Protein AF-A0A1H8W151-F1 (afdb_monomer)

InterPro domains:
  IPR009003 Peptidase S1, PA clan [SSF50494] (72-130)
  IPR019500 Peptidase S46 [PF10459] (25-126)
  IPR019500 Peptidase S46 [PTHR38469] (26-127)

Foldseek 3Di:
DDDDPDDPPPPQDDFQCGDPLNPPPDFAFLVNLLVQADCDDPSNDDPVSNVCSVVQVLDPQQDPVVRHHTFKTKDLGQDDPPQFQPFDAHNVRHTFWTFHAKPPLSVCCVPPNDSSHIITMTTTVSSVVSVVVVVVVCVVVPNDDDPPPPPVPPDDDD

Nearest PDB structures (foldseek):
  3woj-assembly1_B  TM=9.669E-01  e=1.894E-09  Pseudoxanthomonas mexicana
  7dkb-assembly1_A  TM=9.688E-01  e=2.281E-09  Stenotrophomonas maltophilia R551-3
  3wok-assembly1_B  TM=8.778E-01  e=3.306E-09  Pseudoxanthomonas mexicana
  3wor-assembly1_B  TM=8.743E-01  e=5.097E-09  Pseudoxanthomonas mexicana
  7r51-assembly1_A  TM=8.684E-01  e=1.124E-07  Porphyromonas gingivalis

Sequence (158 aa):
MRGTDGSNEISTHQRPNDDPSLSGAPTPTAEGLLAKHTGRGEFDAPDAVVAAIRVKDYGPYVAPALGTLPVDFMSTVDITNGNSGSATLNGRGEFVGLAFDGTLEGVISDWAPDADRNRSIHV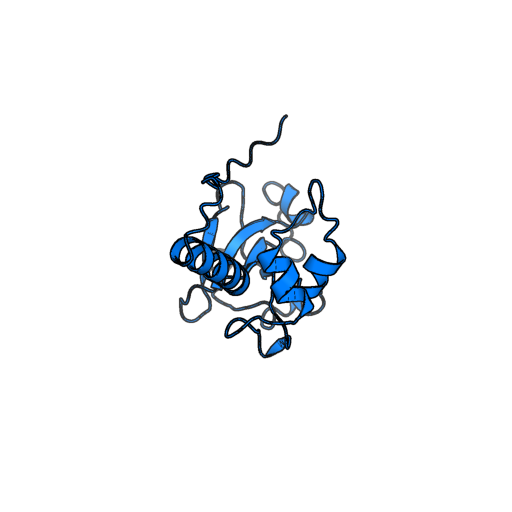DSRLSRLAQHFSIARSKSGVLASTTSVSANFRLPF

Structure (mmCIF, N/CA/C/O backbone):
data_AF-A0A1H8W151-F1
#
_entry.id   AF-A0A1H8W151-F1
#
loop_
_atom_site.group_PDB
_atom_site.id
_atom_site.type_symbol
_atom_site.label_atom_id
_atom_site.label_alt_id
_atom_site.label_comp_id
_atom_site.label_asym_id
_atom_site.label_entity_id
_atom_site.label_seq_id
_atom_site.pdbx_PDB_ins_code
_atom_site.Cartn_x
_atom_site.Cartn_y
_atom_site.Cartn_z
_atom_site.occupancy
_atom_site.B_iso_or_equiv
_atom_site.auth_seq_id
_atom_site.auth_comp_id
_atom_site.auth_asym_id
_atom_site.auth_atom_id
_atom_site.pdbx_PDB_model_num
ATOM 1 N N . MET A 1 1 ? 22.622 -2.527 -37.896 1.00 36.09 1 MET A N 1
ATOM 2 C CA . MET A 1 1 ? 23.146 -3.617 -37.038 1.00 36.09 1 MET A CA 1
ATOM 3 C C . MET A 1 1 ? 23.826 -2.922 -35.864 1.00 36.09 1 MET A C 1
ATOM 5 O O . MET A 1 1 ? 24.820 -2.266 -36.112 1.00 36.09 1 MET A O 1
ATOM 9 N N . ARG A 1 2 ? 23.290 -2.825 -34.646 1.00 27.89 2 ARG A N 1
ATOM 10 C CA . ARG A 1 2 ? 22.560 -3.764 -33.776 1.00 27.89 2 ARG A CA 1
ATOM 11 C C . ARG A 1 2 ? 21.582 -2.929 -32.916 1.00 27.89 2 ARG A C 1
ATOM 13 O O . ARG A 1 2 ? 21.977 -1.853 -32.481 1.00 27.89 2 ARG A O 1
ATOM 20 N N . GLY A 1 3 ? 20.336 -3.372 -32.754 1.00 34.94 3 GLY A N 1
ATOM 21 C CA . GLY A 1 3 ? 19.326 -2.691 -31.933 1.00 34.94 3 GLY A CA 1
ATOM 22 C C . GLY A 1 3 ? 19.524 -2.936 -30.435 1.00 34.94 3 GLY A C 1
ATOM 23 O O . GLY A 1 3 ? 20.026 -3.992 -30.051 1.00 34.94 3 GLY A O 1
ATOM 24 N N . THR A 1 4 ? 19.133 -1.952 -29.629 1.00 35.75 4 THR A N 1
ATOM 25 C CA . THR A 1 4 ? 18.838 -2.079 -28.194 1.00 35.75 4 THR A CA 1
ATOM 26 C C . THR A 1 4 ? 17.589 -1.245 -27.918 1.00 35.75 4 THR A C 1
ATOM 28 O O . THR A 1 4 ? 17.650 -0.112 -27.443 1.00 35.75 4 THR A O 1
ATOM 31 N N . ASP A 1 5 ? 16.462 -1.783 -28.355 1.00 39.91 5 ASP A N 1
ATOM 32 C CA . ASP A 1 5 ? 15.113 -1.413 -27.963 1.00 39.91 5 ASP A CA 1
ATOM 33 C C . ASP A 1 5 ? 14.787 -2.101 -26.632 1.00 39.91 5 ASP A C 1
ATOM 35 O O . ASP A 1 5 ? 14.563 -3.304 -26.574 1.00 39.91 5 ASP A O 1
ATOM 39 N N . GLY A 1 6 ? 14.784 -1.353 -25.532 1.00 35.50 6 GLY A N 1
ATOM 40 C CA . GLY A 1 6 ? 14.279 -1.889 -24.269 1.00 35.50 6 GLY A CA 1
ATOM 41 C C . GLY A 1 6 ? 14.939 -1.286 -23.049 1.00 35.50 6 GLY A C 1
ATOM 42 O O . GLY A 1 6 ? 15.913 -1.845 -22.561 1.00 35.50 6 GLY A O 1
ATOM 43 N N . SER A 1 7 ? 14.381 -0.173 -22.564 1.00 35.22 7 SER A N 1
ATOM 44 C CA . SER A 1 7 ? 14.399 0.193 -21.131 1.00 35.22 7 SER A CA 1
ATOM 45 C C . SER A 1 7 ? 13.735 1.542 -20.803 1.00 35.22 7 SER A C 1
ATOM 47 O O . SER A 1 7 ? 13.922 2.040 -19.702 1.00 35.22 7 SER A O 1
ATOM 49 N N . ASN A 1 8 ? 12.937 2.142 -21.698 1.00 29.69 8 ASN A N 1
ATOM 50 C CA . ASN A 1 8 ? 12.234 3.403 -21.397 1.00 29.69 8 ASN A CA 1
ATOM 51 C C . ASN A 1 8 ? 10.711 3.329 -21.575 1.00 29.69 8 ASN A C 1
ATOM 53 O O . ASN A 1 8 ? 10.047 4.354 -21.728 1.00 29.69 8 ASN A O 1
ATOM 57 N N . GLU A 1 9 ? 10.143 2.124 -21.550 1.00 27.55 9 GLU A N 1
ATOM 58 C CA . GLU A 1 9 ? 8.697 1.986 -21.428 1.00 27.55 9 GLU A CA 1
ATOM 59 C C . GLU A 1 9 ? 8.325 2.042 -19.950 1.00 27.55 9 GLU A C 1
ATOM 61 O O . GLU A 1 9 ? 8.689 1.171 -19.163 1.00 27.55 9 GLU A O 1
ATOM 66 N N . ILE A 1 10 ? 7.598 3.097 -19.580 1.00 34.47 10 ILE A N 1
ATOM 67 C CA . ILE A 1 10 ? 6.817 3.162 -18.347 1.00 34.47 10 ILE A CA 1
ATOM 68 C C . ILE A 1 10 ? 5.908 1.929 -18.374 1.00 34.47 10 ILE A C 1
ATOM 70 O O . ILE A 1 10 ? 4.903 1.920 -19.084 1.00 34.47 10 ILE A O 1
ATOM 74 N N . SER A 1 11 ? 6.315 0.854 -17.694 1.00 36.22 11 SER A N 1
ATOM 75 C CA . SER A 1 11 ? 5.616 -0.428 -17.737 1.00 36.22 11 SER A CA 1
ATOM 76 C C . SER A 1 11 ? 4.190 -0.233 -17.227 1.00 36.22 11 SER A C 1
ATOM 78 O O . SER A 1 11 ? 3.947 0.038 -16.052 1.00 36.22 11 SER A O 1
ATOM 80 N N . THR A 1 12 ? 3.231 -0.323 -18.146 1.00 34.12 12 THR A N 1
ATOM 81 C CA . THR A 1 12 ? 1.792 -0.133 -17.914 1.00 34.12 12 THR A CA 1
ATOM 82 C C . THR A 1 12 ? 1.104 -1.421 -17.435 1.00 34.12 12 THR A C 1
ATOM 84 O O . THR A 1 12 ? -0.111 -1.576 -17.565 1.00 34.12 12 THR A O 1
ATOM 87 N N . HIS A 1 13 ? 1.844 -2.361 -16.844 1.00 37.53 13 HIS A N 1
ATOM 88 C CA . HIS A 1 13 ? 1.292 -3.556 -16.201 1.00 37.53 13 HIS A CA 1
ATOM 89 C C . HIS A 1 13 ? 1.419 -3.417 -14.683 1.00 37.53 13 HIS A C 1
ATOM 91 O O . HIS A 1 13 ? 2.502 -3.429 -14.123 1.00 37.53 13 HIS A O 1
ATOM 97 N N . GLN A 1 14 ? 0.340 -2.990 -14.028 1.00 47.03 14 GLN A N 1
ATOM 98 C CA . GLN A 1 14 ? -0.699 -3.853 -13.456 1.00 47.03 14 GLN A CA 1
ATOM 99 C C . GLN A 1 14 ? -0.351 -4.261 -12.012 1.00 47.03 14 GLN A C 1
ATOM 101 O O . GLN A 1 14 ? 0.797 -4.430 -11.633 1.00 47.03 14 GLN A O 1
ATOM 106 N N . ARG A 1 15 ? -1.384 -4.306 -11.165 1.00 46.84 15 ARG A N 1
ATOM 107 C CA . ARG A 1 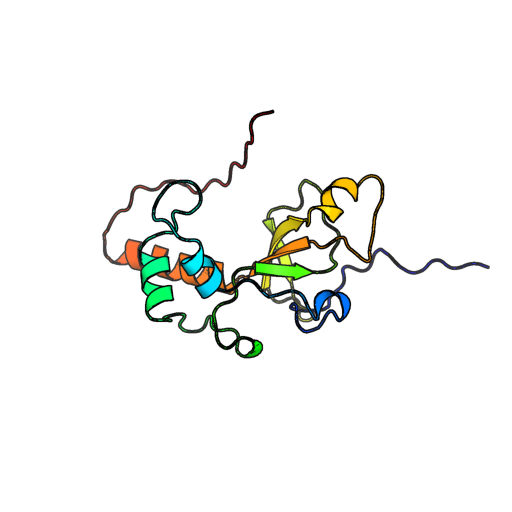15 ? -1.302 -4.615 -9.725 1.00 46.84 15 ARG A CA 1
ATOM 108 C C . ARG A 1 15 ? -0.525 -5.929 -9.489 1.00 46.84 15 ARG A C 1
ATOM 110 O O . ARG A 1 15 ? -0.523 -6.758 -10.392 1.00 46.84 15 ARG A O 1
ATOM 117 N N . PRO A 1 16 ? 0.042 -6.166 -8.287 1.00 44.38 16 PRO A N 1
ATOM 118 C CA . PRO A 1 16 ? 1.031 -7.221 -7.971 1.00 44.38 16 PRO A CA 1
ATOM 119 C C . PRO A 1 16 ? 0.734 -8.665 -8.421 1.00 44.38 16 PRO A C 1
ATOM 121 O O . PRO A 1 16 ? 1.622 -9.504 -8.352 1.00 44.38 16 PRO A O 1
ATOM 124 N N . ASN A 1 17 ? -0.473 -8.972 -8.896 1.00 42.84 17 ASN A N 1
ATOM 125 C CA . ASN A 1 17 ? -0.833 -10.296 -9.402 1.00 42.84 17 ASN A CA 1
ATOM 126 C C . ASN A 1 17 ? -0.453 -10.524 -10.876 1.00 42.84 17 ASN A C 1
ATOM 128 O O . ASN A 1 17 ? -0.603 -11.644 -11.353 1.00 42.84 17 ASN A O 1
ATOM 132 N N . ASP A 1 18 ? 0.005 -9.489 -11.586 1.00 44.97 18 ASP A N 1
ATOM 133 C CA . ASP A 1 18 ? 0.277 -9.553 -13.026 1.00 44.97 18 ASP A CA 1
ATOM 134 C C . ASP A 1 18 ? 1.788 -9.491 -13.361 1.00 44.97 18 ASP A C 1
ATOM 136 O O . ASP A 1 18 ? 2.163 -9.736 -14.506 1.00 44.97 18 ASP A O 1
ATOM 140 N N . ASP A 1 19 ? 2.666 -9.223 -12.378 1.00 53.91 19 ASP A N 1
ATOM 141 C CA . ASP A 1 19 ? 4.126 -9.317 -12.542 1.00 53.91 19 ASP A CA 1
ATOM 142 C C . ASP A 1 19 ? 4.633 -10.689 -12.043 1.00 53.91 19 ASP A C 1
ATOM 144 O O . ASP A 1 19 ? 4.684 -1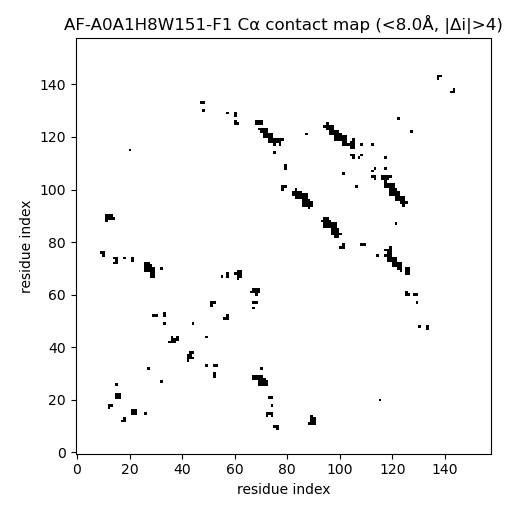0.935 -10.830 1.00 53.91 19 ASP A O 1
ATOM 148 N N . PRO A 1 20 ? 5.031 -11.606 -12.944 1.00 53.84 20 PRO A N 1
ATOM 149 C CA . PRO A 1 20 ? 5.486 -12.940 -12.561 1.00 53.84 20 PRO A CA 1
ATOM 150 C C . PRO A 1 20 ? 6.757 -12.921 -11.697 1.00 53.84 20 PRO A C 1
ATOM 152 O O . PRO A 1 20 ? 6.976 -13.862 -10.934 1.00 53.84 20 PRO A O 1
ATOM 155 N N . SER A 1 21 ? 7.557 -11.847 -11.739 1.00 55.16 21 SER A N 1
ATOM 156 C CA . SER A 1 21 ? 8.739 -11.680 -10.881 1.00 55.16 21 SER A CA 1
ATOM 157 C C . SER A 1 21 ? 8.388 -11.406 -9.410 1.00 55.16 21 SER A C 1
ATOM 159 O O . SER A 1 21 ? 9.264 -11.459 -8.545 1.00 55.16 21 SER A O 1
ATOM 161 N N . LEU A 1 22 ? 7.113 -11.122 -9.117 1.00 59.31 22 LEU A N 1
ATOM 162 C CA . LEU A 1 22 ? 6.580 -10.834 -7.783 1.00 59.31 22 LEU A CA 1
ATOM 163 C C . LEU A 1 22 ? 5.645 -11.931 -7.253 1.00 59.31 22 LEU A C 1
ATOM 165 O O . LEU A 1 22 ? 5.180 -11.837 -6.117 1.00 59.31 22 LEU A O 1
ATOM 169 N N . SER A 1 23 ? 5.430 -13.009 -8.019 1.00 54.47 23 SER A N 1
ATOM 170 C CA . SER A 1 23 ? 4.443 -14.074 -7.762 1.00 54.47 23 SER A CA 1
ATOM 171 C C . SER A 1 23 ? 4.616 -14.862 -6.442 1.00 54.47 23 SER A C 1
ATOM 173 O O . SER A 1 23 ? 3.816 -15.755 -6.161 1.00 54.47 23 SER A O 1
ATOM 175 N N . GLY A 1 24 ? 5.629 -14.567 -5.623 1.00 56.53 24 GLY A N 1
ATOM 176 C CA . GLY A 1 24 ? 5.868 -15.208 -4.322 1.00 56.53 24 GLY A CA 1
ATOM 177 C C . GLY A 1 24 ? 6.026 -14.247 -3.140 1.00 56.53 24 GLY A C 1
ATOM 178 O O . GLY A 1 24 ? 6.169 -14.709 -2.008 1.00 56.53 24 GLY A O 1
ATOM 179 N N . ALA A 1 25 ? 6.013 -12.930 -3.367 1.00 64.12 25 ALA A N 1
ATOM 180 C CA . ALA A 1 25 ? 6.150 -11.962 -2.285 1.00 64.12 25 ALA A CA 1
ATOM 181 C C . ALA A 1 25 ? 4.811 -11.817 -1.534 1.00 64.12 25 ALA A C 1
ATOM 183 O O . ALA A 1 25 ? 3.773 -11.598 -2.168 1.00 64.12 25 ALA A O 1
ATOM 184 N N . PRO A 1 26 ? 4.788 -11.921 -0.191 1.00 70.38 26 PRO A N 1
ATOM 185 C CA . PRO A 1 26 ? 3.562 -11.702 0.563 1.00 70.38 26 PRO A CA 1
ATOM 186 C C . PRO A 1 26 ? 3.108 -10.250 0.383 1.00 70.38 26 PRO A C 1
ATOM 188 O O . PRO A 1 26 ? 3.848 -9.320 0.697 1.00 70.38 26 PRO A O 1
ATOM 191 N N . THR A 1 27 ? 1.883 -10.045 -0.107 1.00 83.38 27 THR A N 1
ATOM 192 C CA . THR A 1 27 ? 1.298 -8.700 -0.197 1.00 83.38 27 THR A CA 1
ATOM 193 C C . THR A 1 27 ? 0.968 -8.198 1.211 1.00 83.38 27 THR A C 1
ATOM 195 O O . THR A 1 27 ? 0.217 -8.876 1.917 1.00 83.38 27 THR A O 1
ATOM 198 N N . PRO A 1 28 ? 1.486 -7.036 1.649 1.00 90.38 28 PRO A N 1
ATOM 199 C CA . PRO A 1 28 ? 1.135 -6.473 2.948 1.00 90.38 28 PRO A CA 1
ATOM 200 C C . PRO A 1 28 ? -0.369 -6.194 3.056 1.00 90.38 28 PRO A C 1
ATOM 202 O O . PRO A 1 28 ? -0.967 -5.570 2.177 1.00 90.38 28 PRO A O 1
ATOM 205 N N . THR A 1 29 ? -0.987 -6.636 4.152 1.00 94.12 29 THR A N 1
ATOM 206 C CA . THR A 1 29 ? -2.426 -6.470 4.407 1.00 94.12 29 THR A CA 1
ATOM 207 C C . THR A 1 29 ? -2.694 -5.723 5.705 1.00 94.12 29 THR A C 1
ATOM 209 O O . THR A 1 29 ? -1.819 -5.572 6.564 1.00 94.12 29 THR A O 1
ATOM 212 N N . ALA A 1 30 ? -3.941 -5.285 5.870 1.00 93.00 30 ALA A N 1
ATOM 213 C CA . ALA A 1 30 ? -4.418 -4.655 7.091 1.00 93.00 30 ALA A CA 1
ATOM 214 C C . ALA A 1 30 ? -4.200 -5.523 8.342 1.00 93.00 30 ALA A C 1
ATOM 216 O O . ALA A 1 30 ? -3.824 -5.008 9.393 1.00 93.00 30 ALA A O 1
ATOM 217 N N . GLU A 1 31 ? -4.370 -6.841 8.242 1.00 93.62 31 GLU A N 1
ATOM 218 C CA . GLU A 1 31 ? -4.067 -7.758 9.342 1.00 93.62 31 GLU A CA 1
ATOM 219 C C . GLU A 1 31 ? -2.576 -7.760 9.700 1.00 93.62 31 GLU A C 1
ATOM 221 O O . GLU A 1 31 ? -2.234 -7.800 10.881 1.00 93.62 31 GLU A O 1
ATOM 226 N N . GLY A 1 32 ? -1.690 -7.655 8.706 1.00 93.38 32 GLY A N 1
ATOM 227 C CA . GLY A 1 32 ? -0.253 -7.492 8.934 1.00 93.38 32 GLY A CA 1
ATOM 228 C C . GLY A 1 32 ? 0.085 -6.180 9.649 1.00 93.38 32 GLY A C 1
ATOM 229 O O . GLY A 1 32 ? 0.944 -6.165 10.531 1.00 93.38 32 GLY A O 1
ATOM 230 N N . LEU A 1 33 ? -0.626 -5.094 9.325 1.00 92.19 33 LEU A N 1
ATOM 231 C CA . LEU A 1 33 ? -0.519 -3.817 10.038 1.00 92.19 33 LEU A CA 1
ATOM 232 C C . LEU A 1 33 ? -0.970 -3.966 11.497 1.00 92.19 33 LEU A C 1
ATOM 234 O O . LEU A 1 33 ? -0.239 -3.574 12.407 1.00 92.19 33 LEU A O 1
ATOM 238 N N . LEU A 1 34 ? -2.131 -4.584 11.740 1.00 94.06 34 LEU A N 1
ATOM 239 C CA . LEU A 1 34 ? -2.644 -4.818 13.094 1.00 94.06 34 LEU A CA 1
ATOM 240 C C . LEU A 1 34 ? -1.717 -5.714 13.922 1.00 94.06 34 LEU A C 1
ATOM 242 O O . LEU A 1 34 ? -1.535 -5.457 15.107 1.00 94.06 34 LEU A O 1
ATOM 246 N N . ALA A 1 35 ? -1.108 -6.732 13.313 1.00 95.00 35 ALA A N 1
ATOM 247 C CA . ALA A 1 35 ? -0.161 -7.613 13.992 1.00 95.00 35 ALA A CA 1
ATOM 248 C C . ALA A 1 35 ? 1.095 -6.873 14.486 1.00 95.00 35 ALA A C 1
ATOM 250 O O . ALA A 1 35 ? 1.686 -7.274 15.486 1.00 95.00 35 ALA A O 1
ATOM 251 N N . LYS A 1 36 ? 1.496 -5.791 13.804 1.00 93.62 36 LYS A N 1
ATOM 252 C CA . LYS A 1 36 ? 2.633 -4.946 14.197 1.00 93.62 36 LYS A CA 1
ATOM 253 C C . LYS A 1 36 ? 2.251 -3.832 15.170 1.00 93.62 36 LYS A C 1
ATOM 255 O O . LYS A 1 36 ? 3.138 -3.253 15.785 1.00 93.62 36 LYS A O 1
ATOM 260 N N . HIS A 1 37 ? 0.967 -3.511 15.306 1.00 92.88 37 HIS A N 1
ATOM 261 C CA . HIS A 1 37 ? 0.514 -2.385 16.115 1.00 92.88 37 HIS A CA 1
ATOM 262 C C . HIS A 1 37 ? 0.804 -2.593 17.608 1.00 92.88 37 HIS A C 1
ATOM 264 O O . HIS A 1 37 ? 0.385 -3.586 18.203 1.00 92.88 37 HIS A O 1
ATOM 270 N N . THR A 1 38 ? 1.477 -1.618 18.225 1.00 93.25 38 THR A N 1
ATOM 271 C CA . THR A 1 38 ? 1.819 -1.650 19.659 1.00 93.25 38 THR A CA 1
ATOM 272 C C . THR A 1 38 ? 1.168 -0.534 20.478 1.00 93.25 38 THR A C 1
ATOM 274 O O . THR A 1 38 ? 1.286 -0.545 21.703 1.00 93.25 38 THR A O 1
ATOM 277 N N . GLY A 1 39 ? 0.503 0.426 19.823 1.00 90.69 39 GLY A N 1
ATOM 278 C CA . GLY A 1 39 ? -0.091 1.605 20.471 1.00 90.69 39 GLY A CA 1
ATOM 279 C C . GLY A 1 39 ? 0.930 2.627 20.978 1.00 90.69 39 GLY A C 1
ATOM 280 O O . GLY A 1 39 ? 0.613 3.430 21.851 1.00 90.69 39 GLY A O 1
ATOM 281 N N . ARG A 1 40 ? 2.190 2.544 20.524 1.00 88.38 40 ARG A N 1
ATOM 282 C CA . ARG A 1 40 ? 3.260 3.480 20.892 1.00 88.38 40 ARG A CA 1
ATOM 283 C C . ARG A 1 40 ? 4.385 3.520 19.856 1.00 88.38 40 ARG A C 1
ATOM 285 O O . ARG A 1 40 ? 4.665 2.528 19.183 1.00 88.38 40 ARG A O 1
ATOM 292 N N . GLY A 1 41 ? 5.091 4.648 19.810 1.00 92.69 41 GLY A N 1
ATOM 293 C CA . GLY A 1 41 ? 6.277 4.825 18.969 1.00 92.69 41 GLY A CA 1
ATOM 294 C C . GLY A 1 41 ? 5.971 4.666 17.478 1.00 92.69 41 GLY A C 1
ATOM 295 O O . GLY A 1 41 ? 4.933 5.106 17.000 1.00 92.69 41 GLY A O 1
ATOM 296 N N . GLU A 1 42 ? 6.873 4.012 16.750 1.00 88.81 42 GLU A N 1
ATOM 297 C CA . GLU A 1 42 ? 6.788 3.823 15.291 1.00 88.81 42 GLU A CA 1
ATOM 298 C C . GLU A 1 42 ? 5.642 2.895 14.847 1.00 88.81 42 GLU A C 1
ATOM 300 O O . GLU A 1 42 ? 5.298 2.851 13.669 1.00 88.81 42 GLU A O 1
ATOM 305 N N . PHE A 1 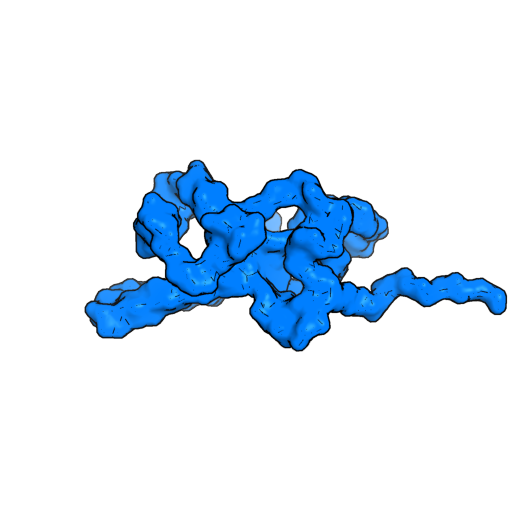43 ? 5.017 2.172 15.784 1.00 92.12 43 PHE A N 1
ATOM 306 C CA . PHE A 1 43 ? 3.938 1.215 15.517 1.00 92.12 43 PHE A CA 1
ATOM 307 C C . PHE A 1 43 ? 2.596 1.645 16.130 1.00 92.12 43 PHE A C 1
ATOM 309 O O . PHE A 1 43 ? 1.773 0.808 16.529 1.00 92.12 43 PHE A O 1
ATOM 316 N N . ASP A 1 44 ? 2.375 2.953 16.231 1.00 91.69 44 ASP A N 1
ATOM 317 C CA . ASP A 1 44 ? 1.149 3.556 16.746 1.00 91.69 44 ASP A CA 1
ATOM 318 C C . ASP A 1 44 ? 0.225 4.009 15.604 1.00 91.69 44 ASP A C 1
ATOM 320 O O . ASP A 1 44 ? 0.325 5.116 15.075 1.00 91.69 44 ASP A O 1
ATOM 324 N N . ALA A 1 45 ? -0.650 3.104 15.163 1.00 88.69 45 ALA A N 1
ATOM 325 C CA . ALA A 1 45 ? -1.624 3.389 14.118 1.00 88.69 45 ALA A CA 1
ATOM 326 C C . ALA A 1 45 ? -2.872 4.053 14.730 1.00 88.69 45 ALA A C 1
ATOM 328 O O . ALA A 1 45 ? -3.261 3.678 15.834 1.00 88.69 45 ALA A O 1
ATOM 329 N N . PRO A 1 46 ? -3.563 4.965 14.017 1.00 87.94 46 PRO A N 1
ATOM 330 C CA . PRO A 1 46 ? -4.741 5.645 14.555 1.00 87.94 46 PRO A CA 1
ATOM 331 C C . PRO A 1 46 ? -5.841 4.678 15.023 1.00 87.94 46 PRO A C 1
ATOM 333 O O . PRO A 1 46 ? -6.248 3.796 14.263 1.00 87.94 46 PRO A O 1
ATOM 336 N N . ASP A 1 47 ? -6.405 4.917 16.212 1.00 88.31 47 ASP A N 1
ATOM 337 C CA . ASP A 1 47 ? -7.420 4.052 16.844 1.00 88.31 47 ASP A CA 1
ATOM 338 C C . ASP A 1 47 ? -8.590 3.684 15.926 1.00 88.31 47 ASP A C 1
ATOM 340 O O . ASP A 1 47 ? -9.042 2.543 15.914 1.00 88.31 47 ASP A O 1
ATOM 344 N N . ALA A 1 48 ? -9.077 4.634 15.121 1.00 84.81 48 ALA A N 1
ATOM 345 C CA . ALA A 1 48 ? -10.180 4.392 14.189 1.00 84.81 48 ALA A CA 1
ATOM 346 C C . ALA A 1 48 ? -9.820 3.350 13.116 1.00 84.81 48 ALA A C 1
ATOM 348 O O . ALA A 1 48 ? -10.637 2.496 12.779 1.00 84.81 48 ALA A O 1
ATOM 349 N N . VAL A 1 49 ? -8.582 3.394 12.612 1.00 84.94 49 VAL A N 1
ATOM 350 C CA . VAL A 1 49 ? -8.075 2.414 11.647 1.00 84.94 49 VAL A CA 1
ATOM 351 C C . VAL A 1 49 ? -7.915 1.063 12.338 1.00 84.94 49 VAL A C 1
ATOM 353 O O . VAL A 1 49 ? -8.395 0.059 11.825 1.00 84.94 49 VAL A O 1
ATOM 356 N N . VAL A 1 50 ? -7.329 1.028 13.537 1.00 90.12 50 VAL A N 1
ATOM 357 C CA . VAL A 1 50 ? -7.173 -0.211 14.319 1.00 90.12 50 VAL A CA 1
ATOM 358 C C . VAL A 1 50 ? -8.528 -0.860 14.615 1.00 90.12 50 VAL A C 1
ATOM 360 O O . VAL A 1 50 ? -8.685 -2.067 14.427 1.00 90.12 50 VAL A O 1
ATOM 363 N N . ALA A 1 51 ? -9.521 -0.075 15.036 1.00 90.38 51 ALA A N 1
ATOM 364 C CA . ALA A 1 51 ? -10.873 -0.548 15.308 1.00 90.38 51 ALA A CA 1
ATOM 365 C C . ALA A 1 51 ? -11.520 -1.153 14.055 1.00 90.38 51 ALA A C 1
ATOM 367 O O . ALA A 1 51 ? -12.022 -2.274 14.120 1.00 90.38 51 ALA A O 1
ATOM 368 N N . ALA A 1 52 ? -11.431 -0.465 12.911 1.00 88.94 52 ALA A N 1
ATOM 369 C CA . ALA A 1 52 ? -11.946 -0.956 11.634 1.00 88.94 52 ALA A CA 1
ATOM 370 C C . ALA A 1 52 ? -11.279 -2.271 11.207 1.00 88.94 52 ALA A C 1
ATOM 372 O O . ALA A 1 52 ? -11.962 -3.209 10.799 1.00 88.94 52 ALA A O 1
ATOM 373 N N . ILE A 1 53 ? -9.955 -2.386 11.370 1.00 91.62 53 ILE A N 1
ATOM 374 C CA . ILE A 1 53 ? -9.218 -3.612 11.038 1.00 91.62 53 ILE A CA 1
ATOM 375 C C . ILE A 1 53 ? -9.638 -4.780 11.932 1.00 91.62 53 ILE A C 1
ATOM 377 O O . ILE A 1 53 ? -9.822 -5.885 11.426 1.00 91.62 53 ILE A O 1
ATOM 381 N N . ARG A 1 54 ? -9.854 -4.554 13.234 1.00 93.44 54 ARG A N 1
ATOM 382 C CA . ARG A 1 54 ? -10.277 -5.610 14.173 1.00 93.44 54 ARG A CA 1
ATOM 383 C C . ARG A 1 54 ? -11.618 -6.240 13.806 1.00 93.44 54 ARG A C 1
ATOM 385 O O . ARG A 1 54 ? -11.786 -7.440 14.005 1.00 93.44 54 ARG A O 1
ATOM 392 N N . VAL A 1 55 ? -12.551 -5.452 13.276 1.00 94.31 55 VAL A N 1
ATOM 393 C CA . VAL A 1 55 ? -13.877 -5.935 12.848 1.00 94.31 55 VAL A CA 1
ATOM 394 C C . VAL A 1 55 ? -13.970 -6.189 11.340 1.00 94.31 55 VAL A C 1
ATOM 396 O O . VAL A 1 55 ? -15.036 -6.554 10.854 1.00 94.31 55 VAL A O 1
ATOM 399 N N . LYS A 1 56 ? -12.858 -6.028 10.608 1.00 92.94 56 LYS A N 1
ATOM 400 C CA . LYS A 1 56 ? -12.767 -6.143 9.142 1.00 92.94 56 LYS A CA 1
ATOM 401 C C . LYS A 1 56 ? -13.746 -5.238 8.385 1.00 92.94 56 LYS A C 1
ATOM 403 O O . LYS A 1 56 ? -14.232 -5.589 7.310 1.00 92.94 56 LYS A O 1
ATOM 408 N N . ASP A 1 57 ? -14.019 -4.058 8.932 1.00 91.31 57 ASP A N 1
ATOM 409 C CA . ASP A 1 57 ? -14.861 -3.052 8.291 1.00 91.31 57 ASP A CA 1
ATOM 410 C C . ASP A 1 57 ? -14.038 -2.222 7.297 1.00 91.31 57 ASP A C 1
ATOM 412 O O . ASP A 1 57 ? -13.535 -1.137 7.592 1.00 91.31 57 ASP A O 1
ATOM 416 N N . TYR A 1 58 ? -13.843 -2.788 6.106 1.00 89.56 58 TYR A N 1
ATOM 417 C CA . TYR A 1 58 ? -13.103 -2.154 5.011 1.00 89.56 58 TYR A CA 1
ATOM 418 C C . TYR A 1 58 ? -14.019 -1.536 3.950 1.00 89.56 58 TYR A C 1
ATOM 420 O O . TYR A 1 58 ? -13.528 -0.958 2.978 1.00 89.56 58 TYR A O 1
ATOM 428 N N . GLY A 1 59 ? -15.341 -1.673 4.099 1.00 88.06 59 GLY A N 1
ATOM 429 C CA . GLY A 1 59 ? -16.329 -1.220 3.123 1.00 88.06 59 GLY A CA 1
ATOM 430 C C . GLY A 1 59 ? -15.973 -1.619 1.677 1.00 88.06 59 GLY A C 1
ATOM 431 O O . GLY A 1 59 ? -15.680 -2.788 1.413 1.00 88.06 59 GLY A O 1
ATOM 432 N N . PRO A 1 60 ? -15.960 -0.671 0.718 1.00 89.56 60 PRO A N 1
ATOM 433 C CA . PRO A 1 60 ? -15.691 -0.960 -0.693 1.00 89.56 60 PRO A CA 1
ATOM 434 C C . PRO A 1 60 ? -14.202 -1.185 -1.013 1.00 89.56 60 PRO A C 1
ATOM 436 O O . PRO A 1 60 ? -13.846 -1.358 -2.177 1.00 89.56 60 PRO A O 1
ATOM 439 N N . TYR A 1 61 ? -13.311 -1.134 -0.019 1.00 91.25 61 TYR A N 1
ATOM 440 C CA . TYR A 1 61 ? -11.862 -1.131 -0.234 1.00 91.25 61 TYR A CA 1
ATOM 441 C C . TYR A 1 61 ? -11.221 -2.522 -0.169 1.00 91.25 61 TYR A C 1
ATOM 443 O O . TYR A 1 61 ? -10.011 -2.649 -0.356 1.00 91.25 61 TYR A O 1
ATOM 451 N N . VAL A 1 62 ? -12.014 -3.576 0.036 1.00 90.62 62 VAL A N 1
ATOM 452 C CA . VAL A 1 62 ? -11.542 -4.965 -0.032 1.00 90.62 62 VAL A CA 1
ATOM 453 C C . VAL A 1 62 ? -11.008 -5.267 -1.432 1.00 90.62 62 VAL A C 1
ATOM 455 O O . VAL A 1 62 ? -11.669 -5.012 -2.439 1.00 90.62 62 VAL A O 1
ATOM 458 N N . ALA A 1 63 ? -9.807 -5.837 -1.518 1.00 87.88 63 ALA A N 1
ATOM 459 C CA . ALA A 1 63 ? -9.301 -6.407 -2.757 1.00 87.88 63 ALA A CA 1
ATOM 460 C C . ALA A 1 63 ? -9.918 -7.796 -2.975 1.00 87.88 63 ALA A C 1
ATOM 462 O O . ALA A 1 63 ? -9.621 -8.697 -2.191 1.00 87.88 63 ALA A O 1
ATOM 463 N N . PRO A 1 64 ? -10.694 -8.027 -4.054 1.00 85.94 64 PRO A N 1
ATOM 464 C CA . PRO A 1 64 ? -11.332 -9.326 -4.278 1.00 85.94 64 PRO A CA 1
ATOM 465 C C .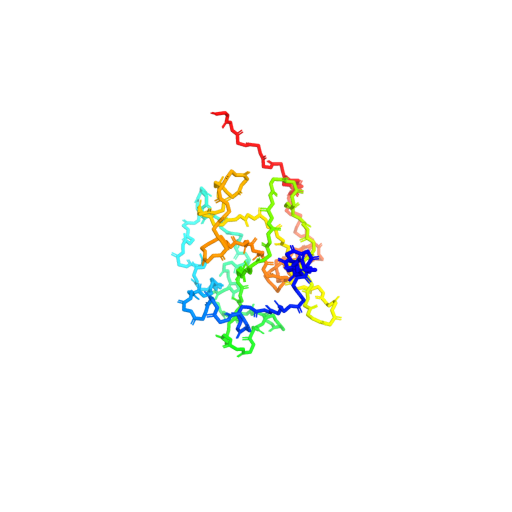 PRO A 1 64 ? -10.337 -10.491 -4.331 1.00 85.94 64 PRO A C 1
ATOM 467 O O . PRO A 1 64 ? -10.615 -11.555 -3.797 1.00 85.94 64 PRO A O 1
ATOM 470 N N . ALA A 1 65 ? -9.153 -10.266 -4.909 1.00 83.81 65 ALA A N 1
ATOM 471 C CA . ALA A 1 65 ? -8.111 -11.285 -5.020 1.00 83.81 65 ALA A CA 1
ATOM 472 C C . ALA A 1 65 ? -7.445 -11.654 -3.680 1.00 83.81 65 ALA A C 1
ATOM 474 O O . ALA A 1 65 ? -6.894 -12.741 -3.566 1.00 83.81 65 ALA A O 1
ATOM 475 N N . LEU A 1 66 ? -7.483 -10.763 -2.682 1.00 84.94 66 LEU A N 1
ATOM 476 C CA . LEU A 1 66 ? -6.882 -10.998 -1.363 1.00 84.94 66 LEU A CA 1
ATOM 477 C C . LEU A 1 66 ? -7.932 -11.328 -0.293 1.00 84.94 66 LEU A C 1
ATOM 479 O O . LEU A 1 66 ? -7.584 -11.799 0.783 1.00 84.94 66 LEU A O 1
ATOM 483 N N . GLY A 1 67 ? -9.208 -11.021 -0.545 1.00 89.75 67 GLY A N 1
ATOM 484 C CA . GLY A 1 67 ? -10.275 -11.114 0.455 1.00 89.75 67 GLY A CA 1
ATOM 485 C C . GLY A 1 67 ? -10.111 -10.150 1.640 1.00 89.75 67 GLY A C 1
ATOM 486 O O . GLY A 1 67 ? -10.824 -10.278 2.630 1.00 89.75 67 GLY A O 1
ATOM 487 N N . THR A 1 68 ? -9.181 -9.194 1.555 1.00 92.94 68 THR A N 1
ATOM 488 C CA . THR A 1 68 ? -8.877 -8.210 2.605 1.00 92.94 68 THR A CA 1
ATOM 489 C C . THR A 1 68 ? -8.419 -6.875 2.002 1.00 92.94 68 THR A C 1
ATOM 491 O O . THR A 1 68 ? -8.364 -6.713 0.778 1.00 92.94 68 THR A O 1
ATOM 494 N N . LEU A 1 69 ? -8.127 -5.897 2.857 1.00 92.50 69 LEU A N 1
ATOM 495 C CA . LEU A 1 69 ? -7.573 -4.601 2.498 1.00 92.50 69 LEU A CA 1
ATOM 496 C C . LEU A 1 69 ? -6.050 -4.703 2.259 1.00 92.50 69 LEU A C 1
ATOM 498 O O . LEU A 1 69 ? -5.311 -5.019 3.199 1.00 92.50 69 LEU A O 1
ATOM 502 N N . PRO A 1 70 ? -5.565 -4.411 1.038 1.00 93.19 70 PRO A N 1
ATOM 503 C CA . PRO A 1 70 ? -4.136 -4.258 0.779 1.00 93.19 70 PRO A CA 1
ATOM 504 C C . PRO A 1 70 ? -3.607 -2.978 1.433 1.00 93.19 70 PRO A C 1
ATOM 506 O O . PRO A 1 70 ? -4.301 -1.959 1.459 1.00 93.19 70 PRO A O 1
ATOM 509 N N . VAL A 1 71 ? -2.378 -3.041 1.940 1.00 92.88 71 VAL A N 1
ATOM 510 C CA . VAL A 1 71 ? -1.672 -1.891 2.526 1.00 92.88 71 VAL A CA 1
ATOM 511 C C . VAL A 1 71 ? -0.724 -1.297 1.494 1.00 92.88 71 VAL A C 1
ATOM 513 O O . VAL A 1 71 ? -0.928 -0.165 1.062 1.00 92.88 71 VAL A O 1
ATOM 516 N N . ASP A 1 72 ? 0.216 -2.112 1.022 1.00 91.69 72 ASP A N 1
ATOM 517 C CA . ASP A 1 72 ? 1.220 -1.735 0.032 1.00 91.69 72 ASP A CA 1
ATOM 518 C C . ASP A 1 72 ? 1.246 -2.749 -1.112 1.00 91.69 72 ASP A C 1
ATOM 520 O O . ASP A 1 72 ? 0.707 -3.858 -1.014 1.00 91.69 72 ASP A O 1
ATOM 524 N N . PHE A 1 73 ? 1.908 -2.378 -2.198 1.00 87.38 73 PHE A N 1
ATOM 525 C CA . PHE A 1 73 ? 2.254 -3.279 -3.281 1.00 87.38 73 PHE A CA 1
ATOM 526 C C . PHE A 1 73 ? 3.621 -2.940 -3.863 1.00 87.38 73 PHE A C 1
ATOM 528 O O . PHE A 1 73 ? 4.133 -1.833 -3.709 1.00 87.38 73 PHE A O 1
ATOM 535 N N . MET A 1 74 ? 4.200 -3.918 -4.550 1.00 86.44 74 MET A N 1
ATOM 536 C CA . MET A 1 74 ? 5.484 -3.776 -5.220 1.00 86.44 74 MET A CA 1
ATOM 537 C C . MET A 1 74 ? 5.289 -3.735 -6.733 1.00 86.44 74 MET A C 1
ATOM 539 O O . MET A 1 74 ? 4.335 -4.323 -7.251 1.00 86.44 74 MET A O 1
ATOM 543 N N . SER A 1 75 ? 6.195 -3.064 -7.435 1.00 83.38 75 SER A N 1
ATOM 544 C CA . SER A 1 75 ? 6.308 -3.156 -8.889 1.00 83.38 75 SER A CA 1
ATOM 545 C C . SER A 1 75 ? 7.768 -3.126 -9.336 1.00 83.38 75 SER A C 1
ATOM 547 O O . SER A 1 75 ? 8.683 -2.869 -8.551 1.00 83.38 75 SER A O 1
ATOM 549 N N . THR A 1 76 ? 7.982 -3.409 -10.615 1.00 82.25 76 THR A N 1
ATOM 550 C CA . THR A 1 76 ? 9.278 -3.318 -11.301 1.00 82.25 76 THR A CA 1
ATOM 551 C C . THR A 1 76 ? 9.557 -1.927 -11.871 1.00 82.25 76 THR A C 1
ATOM 553 O O . THR A 1 76 ? 10.535 -1.744 -12.588 1.00 82.25 76 THR A O 1
ATOM 556 N N . VAL A 1 77 ? 8.717 -0.928 -11.560 1.00 80.12 77 VAL A N 1
ATOM 557 C CA . VAL A 1 77 ? 8.972 0.456 -11.976 1.00 80.12 77 VAL A CA 1
ATOM 558 C C . VAL A 1 77 ? 10.232 0.952 -11.283 1.00 80.12 77 VAL A C 1
ATOM 560 O O . VAL A 1 77 ? 10.348 0.845 -10.060 1.00 80.12 77 VAL A O 1
ATOM 563 N N . ASP A 1 78 ? 11.136 1.511 -12.077 1.00 81.06 78 ASP A N 1
ATOM 564 C CA . ASP A 1 78 ? 12.369 2.109 -11.595 1.00 81.06 78 ASP A CA 1
ATOM 565 C C . ASP A 1 78 ? 12.082 3.480 -10.973 1.00 81.06 78 ASP A C 1
ATOM 567 O O . ASP A 1 78 ? 11.497 4.359 -11.613 1.00 81.06 78 ASP A O 1
ATOM 571 N N . ILE A 1 79 ? 12.447 3.641 -9.702 1.00 79.62 79 ILE A N 1
ATOM 572 C CA . ILE A 1 79 ? 12.321 4.903 -8.979 1.00 79.62 79 ILE A CA 1
ATOM 573 C C . ILE A 1 79 ? 13.643 5.215 -8.288 1.00 79.62 79 ILE A C 1
ATOM 575 O O . ILE A 1 79 ? 14.290 4.342 -7.721 1.00 79.62 79 ILE A O 1
ATOM 579 N N . THR A 1 80 ? 13.986 6.494 -8.270 1.00 78.25 80 THR A N 1
ATOM 580 C CA . THR A 1 80 ? 15.109 7.041 -7.503 1.00 78.25 80 THR A CA 1
ATOM 581 C C . THR A 1 80 ? 14.617 8.112 -6.527 1.00 78.25 80 THR A C 1
ATOM 583 O O . THR A 1 80 ? 13.419 8.432 -6.468 1.00 78.25 80 THR A O 1
ATOM 586 N N . ASN A 1 81 ? 15.541 8.699 -5.765 1.00 75.88 81 ASN A N 1
ATOM 587 C CA . ASN A 1 81 ? 15.241 9.816 -4.874 1.00 75.88 81 ASN A CA 1
ATOM 588 C C . ASN A 1 81 ? 14.506 10.950 -5.614 1.00 75.88 81 ASN A C 1
ATOM 590 O O . ASN A 1 81 ? 14.931 11.405 -6.673 1.00 75.88 81 ASN A O 1
ATOM 594 N N . GLY A 1 82 ? 13.403 11.428 -5.029 1.00 81.94 82 GLY A N 1
ATOM 595 C CA . GLY A 1 82 ? 12.556 12.479 -5.609 1.00 81.94 82 GLY A CA 1
ATOM 596 C C . GLY A 1 82 ? 11.270 11.980 -6.276 1.00 81.94 82 GLY A C 1
ATOM 597 O O . GLY A 1 82 ? 10.389 12.792 -6.540 1.00 81.94 82 GLY A O 1
ATOM 598 N N . ASN A 1 83 ? 11.107 10.667 -6.473 1.00 84.88 83 ASN A N 1
ATOM 599 C CA . ASN A 1 83 ? 9.862 10.088 -6.996 1.00 84.88 83 ASN A CA 1
ATOM 600 C C . ASN A 1 83 ? 8.794 9.826 -5.918 1.00 84.88 83 ASN A C 1
ATOM 602 O O . ASN A 1 83 ? 7.677 9.424 -6.257 1.00 84.88 83 ASN A O 1
ATOM 606 N N . SER A 1 84 ? 9.098 10.049 -4.635 1.00 88.38 84 SER A N 1
ATOM 607 C CA . SER A 1 84 ? 8.135 9.881 -3.542 1.00 88.38 84 SER A CA 1
ATOM 608 C C . SER A 1 84 ? 6.905 10.769 -3.758 1.00 88.38 84 SER A C 1
ATOM 610 O O . SER A 1 84 ? 7.012 11.978 -3.956 1.00 88.38 84 SER A O 1
ATOM 612 N N . GLY A 1 85 ? 5.720 10.164 -3.714 1.00 85.88 85 GLY A N 1
ATOM 613 C CA . GLY A 1 85 ? 4.446 10.817 -4.014 1.00 85.88 85 GLY A CA 1
ATOM 614 C C . GLY A 1 85 ? 4.016 10.740 -5.483 1.00 85.88 85 GLY A C 1
ATOM 615 O O . GLY A 1 85 ? 2.951 11.259 -5.815 1.00 85.88 85 GLY A O 1
ATOM 616 N N . SER A 1 86 ? 4.785 10.087 -6.361 1.00 90.31 86 SER A N 1
ATOM 617 C CA . SER A 1 86 ? 4.382 9.880 -7.757 1.00 90.31 86 SER A CA 1
ATOM 618 C C . SER A 1 86 ? 3.131 9.012 -7.846 1.00 90.31 86 SER A C 1
ATOM 620 O O . SER A 1 86 ? 3.027 7.980 -7.183 1.00 90.31 86 SER A O 1
ATOM 622 N N . ALA A 1 87 ? 2.178 9.430 -8.681 1.00 90.88 87 ALA A N 1
ATOM 623 C CA . ALA A 1 87 ? 0.947 8.689 -8.911 1.00 90.88 87 ALA A CA 1
ATOM 624 C C . ALA A 1 87 ? 1.221 7.396 -9.684 1.00 90.88 87 ALA A C 1
ATOM 626 O O . ALA A 1 87 ? 1.743 7.422 -10.797 1.00 90.88 87 ALA A O 1
ATOM 627 N N . THR A 1 88 ? 0.787 6.275 -9.121 1.00 88.88 88 THR A N 1
ATOM 628 C CA . THR A 1 88 ? 0.856 4.965 -9.765 1.00 88.88 88 THR A CA 1
ATOM 629 C C . THR A 1 88 ? -0.464 4.691 -10.471 1.00 88.88 88 THR A C 1
ATOM 631 O O . THR A 1 88 ? -1.533 4.736 -9.848 1.00 88.88 88 THR A O 1
ATOM 634 N N . LEU A 1 89 ? -0.396 4.407 -11.772 1.00 87.62 89 LEU A N 1
ATOM 635 C CA . LEU A 1 89 ? -1.552 4.124 -12.623 1.00 87.62 89 LEU A CA 1
ATOM 636 C C . LEU A 1 89 ? -1.554 2.654 -13.064 1.00 87.62 89 LEU A C 1
ATOM 638 O O . LEU A 1 89 ? -0.497 2.053 -13.236 1.00 87.62 89 LEU A O 1
ATOM 642 N N . ASN A 1 90 ? -2.734 2.062 -13.257 1.00 83.75 90 ASN A N 1
ATOM 643 C CA . ASN A 1 90 ? -2.840 0.747 -13.901 1.00 83.75 90 ASN A CA 1
ATOM 644 C C . ASN A 1 90 ? -2.822 0.860 -15.438 1.00 83.75 90 ASN A C 1
ATOM 646 O O . ASN A 1 90 ? -2.843 1.960 -15.983 1.00 83.75 90 ASN A O 1
ATOM 650 N N . GLY A 1 91 ? -2.865 -0.273 -16.148 1.00 81.56 91 GLY A N 1
ATOM 651 C CA . GLY A 1 91 ? -2.879 -0.308 -17.621 1.00 81.56 91 GLY A CA 1
ATOM 652 C C . GLY A 1 91 ? -4.073 0.376 -18.303 1.00 81.56 91 GLY A C 1
ATOM 653 O O . GLY A 1 91 ? -4.087 0.499 -19.522 1.00 81.56 91 GLY A O 1
ATOM 654 N N . ARG A 1 92 ? -5.072 0.845 -17.542 1.00 86.12 92 ARG A N 1
ATOM 655 C CA . ARG A 1 92 ? -6.174 1.694 -18.030 1.00 86.12 92 ARG A CA 1
ATOM 656 C C . ARG A 1 92 ? -5.999 3.177 -17.680 1.00 86.12 92 ARG A C 1
ATOM 658 O O . ARG A 1 92 ? -6.907 3.965 -17.923 1.00 86.12 92 ARG A O 1
ATOM 665 N N . GLY A 1 93 ? -4.874 3.565 -17.080 1.00 84.94 93 GLY A N 1
ATOM 666 C CA . GLY A 1 93 ? -4.627 4.929 -16.611 1.00 84.94 93 GLY A CA 1
ATOM 667 C C . GLY A 1 93 ? -5.370 5.296 -15.322 1.00 84.94 93 GLY A C 1
ATOM 668 O O . GLY A 1 93 ? -5.449 6.471 -14.975 1.00 84.94 93 GLY A O 1
ATOM 669 N N . GLU A 1 94 ? -5.932 4.327 -14.595 1.00 87.25 94 GLU A N 1
ATOM 670 C CA . GLU A 1 94 ? -6.640 4.601 -13.341 1.00 87.25 94 GLU A CA 1
ATOM 671 C C . GLU A 1 94 ? -5.655 4.668 -12.170 1.00 87.25 94 GLU A C 1
ATOM 673 O O . GLU A 1 94 ? -4.765 3.826 -12.051 1.00 87.25 94 GLU A O 1
ATOM 678 N N . PHE A 1 95 ? -5.860 5.622 -11.260 1.00 88.19 95 PHE A N 1
ATOM 679 C CA . PHE A 1 95 ? -5.051 5.769 -10.050 1.00 88.19 95 PHE A CA 1
ATOM 680 C C . PHE A 1 95 ? -5.198 4.577 -9.095 1.00 88.19 95 PHE A C 1
ATOM 682 O O . PHE A 1 95 ? -6.297 4.298 -8.595 1.00 88.19 95 PHE A O 1
ATOM 689 N N . VAL A 1 96 ? -4.074 3.921 -8.797 1.00 89.44 96 VAL A N 1
ATOM 690 C CA . VAL A 1 96 ? -4.011 2.736 -7.930 1.00 89.44 96 VAL A CA 1
ATOM 691 C C . VAL A 1 96 ? -3.144 2.905 -6.685 1.00 89.44 96 VAL A C 1
ATOM 693 O O . VAL A 1 96 ? -3.370 2.170 -5.723 1.00 89.44 96 VAL A O 1
ATOM 696 N N . GLY A 1 97 ? -2.235 3.878 -6.634 1.00 91.69 97 GLY A N 1
ATOM 697 C CA . GLY A 1 97 ? -1.369 4.076 -5.471 1.00 91.69 97 GLY A CA 1
ATOM 698 C C . GLY A 1 97 ? -0.385 5.228 -5.615 1.00 91.69 97 GLY A C 1
ATOM 699 O O . GLY A 1 97 ? -0.441 5.971 -6.593 1.00 91.69 97 GLY A O 1
ATOM 700 N N . LEU A 1 98 ? 0.501 5.367 -4.633 1.00 92.06 98 LEU A N 1
ATOM 701 C CA . LEU A 1 98 ? 1.603 6.330 -4.659 1.00 92.06 98 LEU A CA 1
ATOM 702 C C . LEU A 1 98 ? 2.920 5.605 -4.407 1.00 92.06 98 LEU A C 1
ATOM 704 O O . LEU A 1 98 ? 3.016 4.864 -3.429 1.00 92.06 98 LEU A O 1
ATOM 708 N N . ALA A 1 99 ? 3.929 5.860 -5.237 1.00 90.25 99 ALA A N 1
ATOM 709 C CA . ALA A 1 99 ? 5.293 5.418 -4.965 1.00 90.25 99 ALA A CA 1
ATOM 710 C C . ALA A 1 99 ? 5.833 6.155 -3.734 1.00 90.25 99 ALA A C 1
ATOM 712 O O . ALA A 1 99 ? 5.652 7.372 -3.621 1.00 90.25 99 ALA A O 1
ATOM 713 N N . PHE A 1 100 ? 6.493 5.453 -2.814 1.00 90.88 100 PHE A N 1
ATOM 714 C CA . PHE A 1 100 ? 7.097 6.108 -1.649 1.00 90.88 100 PHE A CA 1
ATOM 715 C C . PHE A 1 100 ? 8.524 5.658 -1.349 1.00 90.88 100 PHE A C 1
ATOM 717 O O . PHE A 1 100 ? 9.290 6.495 -0.875 1.00 90.88 100 PHE A O 1
ATOM 724 N N . ASP A 1 101 ? 8.885 4.410 -1.658 1.00 87.50 101 ASP A N 1
ATOM 725 C CA . ASP A 1 101 ? 10.207 3.857 -1.343 1.00 87.50 101 ASP A CA 1
ATOM 726 C C . ASP A 1 101 ? 10.604 2.729 -2.309 1.00 87.50 101 ASP A C 1
ATOM 728 O O . ASP A 1 101 ? 9.782 2.278 -3.104 1.00 87.50 101 ASP A O 1
ATOM 732 N N . GLY A 1 102 ? 11.853 2.274 -2.252 1.00 84.75 102 GLY A N 1
ATOM 733 C CA . GLY A 1 102 ? 12.358 1.085 -2.941 1.00 84.75 102 GLY A CA 1
ATOM 734 C C . GLY A 1 102 ? 12.725 -0.032 -1.961 1.00 84.75 102 GLY A C 1
ATOM 735 O O . GLY A 1 102 ? 12.808 0.173 -0.752 1.00 84.75 102 GLY A O 1
ATOM 736 N N . THR A 1 103 ? 12.951 -1.246 -2.463 1.00 81.56 103 THR A N 1
ATOM 737 C CA . THR A 1 103 ? 13.562 -2.312 -1.654 1.00 81.56 103 THR A CA 1
ATOM 738 C C . THR A 1 103 ? 15.016 -1.990 -1.321 1.00 81.56 103 THR A C 1
ATOM 740 O O . THR A 1 103 ? 15.640 -1.130 -1.939 1.00 81.56 103 THR A O 1
ATOM 743 N N . LEU A 1 104 ? 15.592 -2.721 -0.360 1.00 71.44 104 LEU A N 1
ATOM 744 C CA . LEU A 1 104 ? 17.003 -2.574 0.007 1.00 71.44 104 LEU A CA 1
ATOM 745 C C . LEU A 1 104 ? 17.932 -2.761 -1.204 1.00 71.44 104 LEU A C 1
ATOM 747 O O . LEU A 1 104 ? 18.916 -2.043 -1.347 1.00 71.44 104 LEU A O 1
ATOM 751 N N . GLU A 1 105 ? 17.606 -3.689 -2.102 1.00 67.25 105 GLU A N 1
ATOM 752 C CA . GLU A 1 105 ? 18.324 -3.885 -3.363 1.00 67.25 105 GLU A CA 1
ATOM 753 C C . GLU A 1 105 ? 18.245 -2.668 -4.297 1.00 67.25 105 GLU A C 1
ATOM 755 O O . GLU A 1 105 ? 19.170 -2.426 -5.070 1.00 67.25 105 GLU A O 1
ATOM 760 N N . GLY A 1 106 ? 17.191 -1.859 -4.180 1.00 59.16 106 GLY A N 1
ATOM 761 C CA . GLY 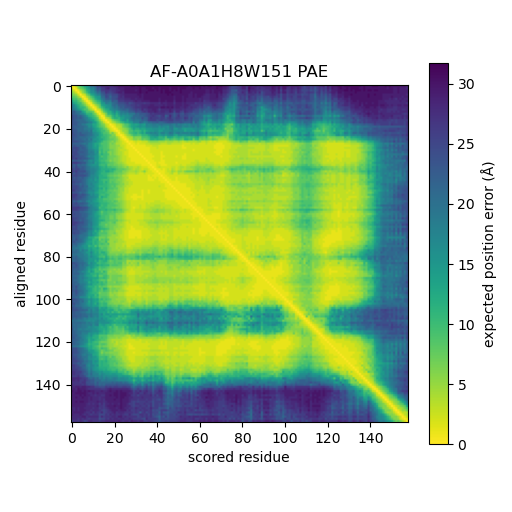A 1 106 ? 17.050 -0.584 -4.874 1.00 59.16 106 GLY A CA 1
ATOM 762 C C . GLY A 1 106 ? 17.955 0.527 -4.347 1.00 59.16 106 GLY A C 1
ATOM 763 O O . GLY A 1 106 ? 18.224 1.476 -5.077 1.00 59.16 106 GLY A O 1
ATOM 764 N N . VAL A 1 107 ? 18.508 0.408 -3.136 1.00 64.12 107 VAL A N 1
ATOM 765 C CA . VAL A 1 107 ? 19.368 1.449 -2.535 1.00 64.12 107 VAL A CA 1
ATOM 766 C C . VAL A 1 107 ? 20.659 1.672 -3.332 1.00 64.12 107 VAL A C 1
ATOM 768 O O . VAL A 1 107 ? 21.191 2.778 -3.342 1.00 64.12 107 VAL A O 1
ATOM 771 N N . ILE A 1 108 ? 21.161 0.645 -4.027 1.00 62.31 108 ILE A N 1
ATOM 772 C CA . ILE A 1 108 ? 22.359 0.746 -4.879 1.00 62.31 108 ILE A CA 1
ATOM 773 C C . ILE A 1 108 ? 22.033 0.916 -6.368 1.00 62.31 108 ILE A C 1
ATOM 775 O O . ILE A 1 108 ? 22.955 0.936 -7.185 1.00 62.31 108 ILE A O 1
ATOM 779 N N . SER A 1 109 ? 20.752 1.024 -6.733 1.00 57.72 109 SER A N 1
ATOM 780 C CA . SER A 1 109 ? 20.309 1.013 -8.135 1.00 57.72 109 SER A CA 1
ATOM 781 C C . SER A 1 109 ? 20.888 2.164 -8.965 1.00 57.72 109 SER A C 1
ATOM 783 O O . SER A 1 109 ? 21.219 1.951 -10.129 1.00 57.72 109 SER A O 1
ATOM 785 N N . ASP A 1 110 ? 21.145 3.320 -8.341 1.00 59.81 110 ASP A N 1
ATOM 786 C CA . ASP A 1 110 ? 21.815 4.474 -8.964 1.00 59.81 110 ASP A CA 1
ATOM 787 C C . ASP A 1 110 ? 23.232 4.146 -9.486 1.00 59.81 110 ASP A C 1
ATOM 789 O O . ASP A 1 110 ? 23.748 4.832 -10.371 1.00 59.81 110 ASP A O 1
ATOM 793 N N . TRP A 1 111 ? 23.887 3.113 -8.940 1.00 57.75 111 TRP A N 1
ATOM 794 C C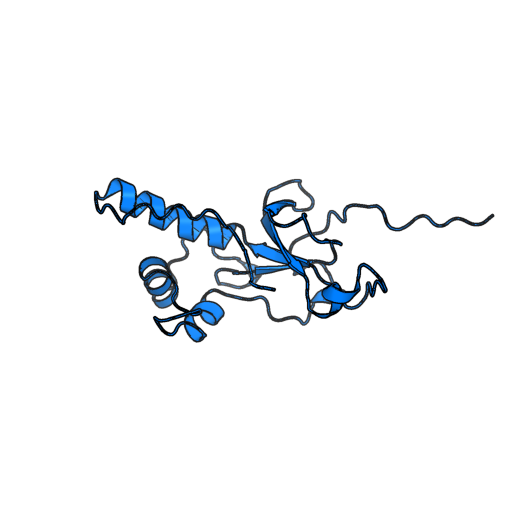A . TRP A 1 111 ? 25.255 2.713 -9.298 1.00 57.75 111 TRP A CA 1
ATOM 795 C C . TRP A 1 111 ? 25.338 1.327 -9.954 1.00 57.75 111 TRP A C 1
ATOM 797 O O . TRP A 1 111 ? 26.159 1.119 -10.848 1.00 57.75 111 TRP A O 1
ATOM 807 N N . ALA A 1 112 ? 24.500 0.382 -9.527 1.00 62.66 112 ALA A N 1
ATOM 808 C CA . ALA A 1 112 ? 24.455 -0.985 -10.035 1.00 62.66 112 ALA A CA 1
ATOM 809 C C . ALA A 1 112 ? 22.997 -1.480 -10.097 1.00 62.66 112 ALA A C 1
ATOM 811 O O . ALA A 1 112 ? 22.521 -2.108 -9.147 1.00 62.66 112 ALA A O 1
ATOM 812 N N . PRO A 1 113 ? 22.272 -1.198 -11.193 1.00 60.00 113 PRO A N 1
ATOM 813 C CA . PRO A 1 113 ? 20.886 -1.618 -11.334 1.00 60.00 113 PRO A CA 1
ATOM 814 C C . PRO A 1 113 ? 20.791 -3.144 -11.462 1.00 60.00 113 PRO A C 1
ATOM 816 O O . PRO A 1 113 ? 21.379 -3.745 -12.362 1.00 60.00 113 PRO A O 1
ATOM 819 N N . ASP A 1 114 ? 20.019 -3.763 -10.570 1.00 66.56 114 ASP A N 1
ATOM 820 C CA . ASP A 1 114 ? 19.647 -5.178 -10.626 1.00 66.56 114 ASP A CA 1
ATOM 821 C C . ASP A 1 114 ? 18.140 -5.274 -10.892 1.00 66.56 114 ASP A C 1
ATOM 823 O O . ASP A 1 114 ? 17.323 -5.165 -9.976 1.00 66.56 114 ASP A O 1
ATOM 827 N N . ALA A 1 115 ? 17.765 -5.442 -12.161 1.00 67.06 115 ALA A N 1
ATOM 828 C CA . ALA A 1 115 ? 16.364 -5.511 -12.576 1.00 67.06 115 ALA A CA 1
ATOM 829 C C . ALA A 1 115 ? 15.623 -6.719 -11.970 1.00 67.06 115 ALA A C 1
ATOM 831 O O . ALA A 1 115 ? 14.411 -6.664 -11.742 1.00 67.06 115 ALA A O 1
ATOM 832 N N . ASP A 1 116 ? 16.342 -7.794 -11.638 1.00 68.75 116 ASP A N 1
ATOM 833 C CA . ASP A 1 116 ? 15.734 -9.004 -11.094 1.00 68.75 116 ASP A CA 1
ATOM 834 C C . ASP A 1 116 ? 15.351 -8.828 -9.621 1.00 68.75 116 ASP A C 1
ATOM 836 O O . ASP A 1 116 ? 14.424 -9.494 -9.152 1.00 68.75 116 ASP A O 1
ATOM 840 N N . ARG A 1 117 ? 15.988 -7.891 -8.901 1.00 67.88 117 ARG A N 1
ATOM 841 C CA . ARG A 1 117 ? 15.798 -7.704 -7.450 1.00 67.88 117 ARG A CA 1
ATOM 842 C C . ARG A 1 117 ? 15.289 -6.327 -7.025 1.00 67.88 117 ARG A C 1
ATOM 844 O O . ARG A 1 117 ? 14.624 -6.235 -5.992 1.00 67.88 117 ARG A O 1
ATOM 851 N N . ASN A 1 118 ? 15.568 -5.270 -7.786 1.00 77.38 118 ASN A N 1
ATOM 852 C CA . ASN A 1 118 ? 15.094 -3.922 -7.479 1.00 77.38 118 ASN A CA 1
ATOM 853 C C . ASN A 1 118 ? 13.574 -3.848 -7.637 1.00 77.38 118 ASN A C 1
ATOM 855 O O . ASN A 1 118 ? 13.027 -4.239 -8.672 1.00 77.38 118 ASN A O 1
ATOM 859 N N . ARG A 1 119 ? 12.879 -3.364 -6.609 1.00 84.00 119 ARG A N 1
ATOM 860 C CA . ARG A 1 119 ? 11.428 -3.185 -6.638 1.00 84.00 119 ARG A CA 1
ATOM 861 C C . ARG A 1 119 ? 11.064 -1.860 -6.002 1.00 84.00 119 ARG A C 1
ATOM 863 O O . ARG A 1 119 ? 11.549 -1.532 -4.922 1.00 84.00 119 ARG A O 1
ATOM 870 N N . SER A 1 120 ? 10.155 -1.138 -6.640 1.00 86.38 120 SER A N 1
ATOM 871 C CA . SER A 1 120 ? 9.521 0.022 -6.027 1.00 86.38 120 SER A CA 1
ATOM 872 C C . SER A 1 120 ? 8.364 -0.417 -5.137 1.00 86.38 120 SER A C 1
ATOM 874 O O . SER A 1 120 ? 7.641 -1.369 -5.440 1.00 86.38 120 SER A O 1
ATOM 876 N N . ILE A 1 121 ? 8.202 0.286 -4.024 1.00 88.81 121 ILE A N 1
ATOM 877 C CA . ILE A 1 121 ? 7.178 0.097 -3.006 1.00 88.81 121 ILE A CA 1
ATOM 878 C C . ILE A 1 121 ? 6.187 1.255 -3.104 1.00 88.81 121 ILE A C 1
ATOM 880 O O . ILE A 1 121 ? 6.540 2.440 -3.120 1.00 88.81 121 ILE A O 1
ATOM 884 N N . HIS A 1 122 ? 4.916 0.884 -3.178 1.00 91.81 122 HIS A N 1
ATOM 885 C CA . HIS A 1 122 ? 3.800 1.790 -3.379 1.00 91.81 122 HIS A CA 1
ATOM 886 C C . HIS A 1 122 ? 2.753 1.550 -2.303 1.00 91.81 122 HIS A C 1
ATOM 888 O O . HIS A 1 122 ? 2.437 0.402 -2.000 1.00 91.81 122 HIS A O 1
ATOM 894 N N . VAL A 1 123 ? 2.146 2.615 -1.787 1.00 93.31 123 VAL A N 1
ATOM 895 C CA . VAL A 1 123 ? 0.960 2.486 -0.930 1.00 93.31 123 VAL A CA 1
ATOM 896 C C . VAL A 1 123 ? -0.279 2.251 -1.800 1.00 93.31 123 VAL A C 1
ATOM 898 O O . VAL A 1 123 ? -0.490 2.968 -2.786 1.00 93.31 123 VAL A O 1
ATOM 901 N N . ASP A 1 124 ? -1.122 1.264 -1.464 1.00 93.06 124 ASP A N 1
ATOM 902 C CA . ASP A 1 124 ? -2.377 1.023 -2.194 1.00 93.06 124 ASP A CA 1
ATOM 903 C C . ASP A 1 124 ? -3.385 2.133 -1.875 1.00 93.06 124 ASP A C 1
ATOM 905 O O . ASP A 1 124 ? -3.724 2.417 -0.721 1.00 93.06 124 ASP A O 1
ATOM 909 N N . SER A 1 125 ? -3.924 2.750 -2.928 1.00 91.69 125 SER A N 1
ATOM 910 C CA . SER A 1 125 ? -4.913 3.828 -2.822 1.00 91.69 125 SER A CA 1
ATOM 911 C C . SER A 1 125 ? -6.139 3.458 -1.977 1.00 91.69 125 SER A C 1
ATOM 913 O O . SER A 1 125 ? -6.793 4.343 -1.423 1.00 91.69 125 SER A O 1
ATOM 915 N N . ARG A 1 126 ? -6.477 2.168 -1.862 1.00 92.56 126 ARG A N 1
ATOM 916 C CA . ARG A 1 126 ? -7.567 1.662 -1.017 1.00 92.56 126 ARG A CA 1
ATOM 917 C C . ARG A 1 126 ? -7.325 1.930 0.465 1.00 92.56 126 ARG A C 1
ATOM 919 O O . ARG A 1 126 ? -8.248 2.399 1.131 1.00 92.56 126 ARG A O 1
ATOM 926 N N . LEU A 1 127 ? -6.103 1.728 0.962 1.00 90.25 127 LEU A N 1
ATOM 927 C CA . LEU A 1 127 ? -5.751 2.055 2.344 1.00 90.25 127 LEU A CA 1
ATOM 928 C C . LEU A 1 127 ? -5.891 3.560 2.597 1.00 90.25 127 LEU A C 1
ATOM 930 O O . LEU A 1 127 ? -6.540 3.975 3.559 1.00 90.25 127 LEU A O 1
ATOM 934 N N . SER A 1 128 ? -5.338 4.388 1.706 1.00 86.56 128 SER A N 1
ATOM 935 C CA . SER A 1 128 ? -5.410 5.848 1.838 1.00 86.56 128 SER A CA 1
ATOM 936 C C . SER A 1 128 ? -6.857 6.352 1.827 1.00 86.56 128 SER A C 1
ATOM 938 O O . SER A 1 128 ? -7.208 7.242 2.602 1.00 86.56 128 SER A O 1
ATOM 940 N N . ARG A 1 129 ? -7.721 5.765 0.988 1.00 87.19 129 ARG A N 1
ATOM 941 C CA . ARG A 1 129 ? -9.153 6.100 0.933 1.00 87.19 129 ARG A CA 1
ATOM 942 C C . ARG A 1 129 ? -9.899 5.678 2.199 1.00 87.19 129 ARG A C 1
ATOM 944 O O . ARG A 1 129 ? -10.734 6.449 2.668 1.00 87.19 129 ARG A O 1
ATOM 951 N N . LEU A 1 130 ? -9.583 4.520 2.786 1.00 85.94 130 LEU A N 1
ATOM 952 C CA . LEU A 1 130 ? -10.148 4.111 4.076 1.00 85.94 130 LEU A CA 1
ATOM 953 C C . LEU A 1 130 ? -9.764 5.103 5.187 1.00 85.94 130 LEU A C 1
ATOM 955 O O . LEU A 1 130 ? -10.628 5.582 5.921 1.00 85.94 130 LEU A O 1
ATOM 959 N N . ALA A 1 131 ? -8.486 5.479 5.272 1.00 82.81 131 ALA A N 1
ATOM 960 C CA . ALA A 1 131 ? -8.016 6.452 6.258 1.00 82.81 131 ALA A CA 1
ATOM 961 C C . ALA A 1 131 ? -8.690 7.830 6.084 1.00 82.81 131 ALA A C 1
ATOM 963 O O . ALA A 1 131 ? -9.134 8.443 7.060 1.00 82.81 131 ALA A O 1
ATOM 964 N N . GLN A 1 132 ? -8.831 8.305 4.841 1.00 81.94 132 GLN A N 1
ATOM 965 C CA . GLN A 1 132 ? -9.543 9.551 4.533 1.00 81.94 132 GLN A CA 1
ATOM 966 C C . GLN A 1 132 ? -11.032 9.474 4.880 1.00 81.94 132 GLN A C 1
ATOM 968 O O . GLN A 1 132 ? -11.576 10.443 5.410 1.00 81.94 132 GLN A O 1
ATOM 973 N N . HIS A 1 133 ? -11.684 8.332 4.639 1.00 82.00 133 HIS A N 1
ATOM 974 C CA . HIS A 1 133 ? -13.087 8.119 4.993 1.00 82.00 133 HIS A CA 1
ATOM 975 C C . HIS A 1 133 ? -13.325 8.361 6.493 1.00 82.00 133 HIS A C 1
ATOM 977 O O . HIS A 1 133 ? -14.208 9.139 6.858 1.00 82.00 133 HIS A O 1
ATOM 983 N N . PHE A 1 134 ? -12.474 7.799 7.360 1.00 79.62 134 PHE A N 1
ATOM 984 C CA . PHE A 1 134 ? -12.546 8.034 8.807 1.00 79.62 134 PHE A CA 1
ATOM 985 C C . PHE A 1 134 ? -12.170 9.462 9.213 1.00 79.62 134 PHE A C 1
ATOM 987 O O . PHE A 1 134 ? -12.761 10.016 10.141 1.00 79.62 134 PHE A O 1
ATOM 994 N N . SER A 1 135 ? -11.217 10.091 8.521 1.00 75.38 135 SER A N 1
ATOM 995 C CA . SER A 1 135 ? -10.857 11.492 8.773 1.00 75.38 135 SER A CA 1
ATOM 996 C C . SER A 1 135 ? -12.033 12.443 8.499 1.00 75.38 135 SER A C 1
ATOM 998 O O . SER A 1 135 ? -12.387 13.270 9.342 1.00 75.38 135 SER A O 1
ATOM 1000 N N . ILE A 1 136 ? -12.713 12.265 7.363 1.00 70.69 136 ILE A N 1
ATOM 1001 C CA . ILE A 1 136 ? -13.884 13.065 6.976 1.00 70.69 136 ILE A CA 1
ATOM 1002 C C . ILE A 1 136 ? -15.069 12.792 7.910 1.00 70.69 136 ILE A C 1
ATOM 1004 O O . ILE A 1 136 ? -15.758 13.732 8.313 1.00 70.69 136 ILE A O 1
ATOM 1008 N N . ALA A 1 137 ? -15.303 11.531 8.288 1.00 64.69 137 ALA A N 1
ATOM 1009 C CA . ALA A 1 137 ? -16.356 11.178 9.238 1.00 64.69 137 ALA A CA 1
ATOM 1010 C C . ALA A 1 137 ? -16.161 11.880 10.597 1.00 64.69 137 ALA A C 1
ATOM 1012 O O . ALA A 1 137 ? -17.116 12.450 11.123 1.00 64.69 137 ALA A O 1
ATOM 1013 N N . ARG A 1 138 ? -14.920 11.939 11.111 1.00 60.53 138 ARG A N 1
ATOM 1014 C CA . ARG A 1 138 ? -14.587 12.679 12.344 1.00 60.53 138 ARG A CA 1
ATOM 1015 C C . ARG A 1 138 ? -14.793 14.189 12.222 1.00 60.53 138 ARG A C 1
ATOM 1017 O O . ARG A 1 138 ? -15.285 14.815 13.157 1.00 60.53 138 ARG A O 1
ATOM 1024 N N . SER A 1 139 ? -14.453 14.774 11.072 1.00 55.03 139 SER A N 1
ATOM 1025 C CA . SER A 1 139 ? -14.683 16.203 10.819 1.00 55.03 139 SER A CA 1
ATOM 1026 C C . SER A 1 139 ? -16.176 16.555 10.854 1.00 55.03 139 SER A C 1
ATOM 1028 O O . SER A 1 139 ? -16.556 17.565 11.444 1.00 55.03 139 SER A O 1
ATOM 1030 N N . LYS A 1 140 ? -17.040 15.694 10.296 1.00 54.69 140 LYS A N 1
ATOM 1031 C CA . LYS A 1 140 ? -18.499 15.897 10.298 1.00 54.69 140 LYS A CA 1
ATOM 1032 C C . LYS A 1 140 ? -19.154 15.671 11.663 1.00 54.69 140 LYS A C 1
ATOM 1034 O O . LYS A 1 140 ? -20.192 16.269 11.924 1.00 54.69 1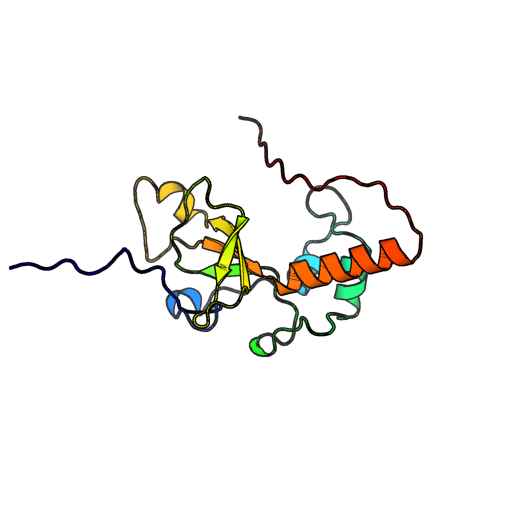40 LYS A O 1
ATOM 1039 N N . SER A 1 141 ? -18.567 14.847 12.533 1.00 58.62 141 SER A N 1
ATOM 1040 C CA . SER A 1 141 ? -19.087 14.584 13.882 1.00 58.62 141 SER A CA 1
ATOM 1041 C C . SER A 1 141 ? -18.654 15.617 14.934 1.00 58.62 141 SER A C 1
ATOM 1043 O O . SER A 1 141 ? -18.929 15.425 16.114 1.00 58.62 141 SER A O 1
ATOM 1045 N N . GLY A 1 142 ? -17.968 16.699 14.540 1.00 42.75 142 GLY A N 1
ATOM 1046 C CA . GLY A 1 142 ? -17.591 17.800 15.438 1.00 42.75 142 GLY A CA 1
ATOM 1047 C C . GLY A 1 142 ? -16.480 17.473 16.443 1.00 42.75 142 GLY A C 1
ATOM 1048 O O . GLY A 1 142 ? -16.177 18.292 17.308 1.00 42.75 142 GLY A O 1
ATOM 1049 N N . VAL A 1 143 ? -15.838 16.307 16.329 1.00 50.19 143 VAL A N 1
ATOM 1050 C CA . VAL A 1 143 ? -14.683 15.946 17.159 1.00 50.19 143 VAL A CA 1
ATOM 1051 C C . VAL A 1 143 ? -13.434 16.504 16.478 1.00 50.19 143 VAL A C 1
ATOM 1053 O O . VAL A 1 143 ? -12.810 15.849 15.644 1.00 50.19 143 VAL A O 1
ATOM 1056 N N . LEU A 1 144 ? -13.101 17.755 16.804 1.00 37.00 144 LEU A N 1
ATOM 1057 C CA . LEU A 1 144 ? -11.841 18.404 16.437 1.00 37.00 144 LEU A CA 1
ATOM 1058 C C . LEU A 1 144 ? -10.672 17.628 17.061 1.00 37.00 144 LEU A C 1
ATOM 1060 O O . LEU A 1 144 ? -10.274 17.878 18.196 1.00 37.00 144 LEU A O 1
ATOM 1064 N N . ALA A 1 145 ? -10.101 16.685 16.315 1.00 42.88 145 ALA A N 1
ATOM 1065 C CA . ALA A 1 145 ? -8.715 16.314 16.539 1.00 42.88 145 ALA A CA 1
ATOM 1066 C C . ALA A 1 145 ? -7.859 17.470 16.010 1.00 42.88 145 ALA A C 1
ATOM 1068 O O . ALA A 1 145 ? -8.013 17.864 14.854 1.00 42.88 145 ALA A O 1
ATOM 1069 N N . SER A 1 146 ? -7.013 18.024 16.881 1.00 33.16 146 SER A N 1
ATOM 1070 C CA . SER A 1 146 ? -5.961 18.986 16.552 1.00 33.16 146 SER A CA 1
ATOM 1071 C C . SER A 1 146 ? -5.374 18.687 15.173 1.00 33.16 146 SER A C 1
ATOM 1073 O O . SER A 1 146 ? -4.901 17.577 14.922 1.00 33.16 146 SER A O 1
ATOM 1075 N N . THR A 1 147 ? -5.455 19.662 14.271 1.00 33.25 147 THR A N 1
ATOM 1076 C CA . THR A 1 147 ? -4.892 19.597 12.927 1.00 33.25 147 THR A CA 1
ATOM 1077 C C . THR A 1 147 ? -3.372 19.527 13.029 1.00 33.25 147 THR A C 1
ATOM 1079 O O . THR A 1 147 ? -2.676 20.528 12.881 1.00 33.25 147 THR A O 1
ATOM 1082 N N . THR A 1 148 ? -2.818 18.342 13.261 1.00 28.53 148 THR A N 1
ATOM 1083 C CA . THR A 1 148 ? -1.462 18.071 12.806 1.00 28.53 148 THR A CA 1
ATOM 1084 C C . THR A 1 148 ? -1.579 17.865 11.306 1.00 28.53 148 THR A C 1
ATOM 1086 O O . THR A 1 148 ? -2.000 16.806 10.844 1.00 28.53 148 THR A O 1
ATOM 1089 N N . SER A 1 149 ? -1.265 18.913 10.539 1.00 29.91 149 SER A N 1
ATOM 1090 C CA . SER A 1 149 ? -0.876 18.753 9.140 1.00 29.91 149 SER A CA 1
ATOM 1091 C C . SER A 1 149 ? 0.085 17.575 9.069 1.00 29.91 149 SER A C 1
ATOM 1093 O O . SER A 1 149 ? 1.198 17.656 9.587 1.00 29.91 149 SER A O 1
ATOM 1095 N N . VAL A 1 150 ? -0.316 16.497 8.404 1.00 32.72 150 VAL A N 1
ATOM 1096 C CA . VAL A 1 150 ? 0.649 15.549 7.855 1.00 32.72 150 VAL A CA 1
ATOM 1097 C C . VAL A 1 150 ? 1.260 16.247 6.639 1.00 32.72 150 VAL A C 1
ATOM 1099 O O . VAL A 1 150 ? 0.963 15.936 5.492 1.00 32.72 150 VAL A O 1
ATOM 1102 N N . SER A 1 151 ? 2.083 17.267 6.894 1.00 28.75 151 SER A N 1
ATOM 1103 C CA . SER A 1 151 ? 3.211 17.527 6.015 1.00 28.75 151 SER A CA 1
ATOM 1104 C C . SER A 1 151 ? 4.131 16.343 6.237 1.00 28.75 151 SER A C 1
ATOM 1106 O O . SER A 1 151 ? 4.749 16.231 7.295 1.00 28.75 151 SER A O 1
ATOM 1108 N N . ALA A 1 152 ? 4.178 15.437 5.265 1.00 33.41 152 ALA A N 1
ATOM 1109 C CA . ALA A 1 152 ? 5.214 14.424 5.176 1.00 33.41 152 ALA A CA 1
ATOM 1110 C C . ALA A 1 152 ? 6.563 15.127 4.937 1.00 33.41 152 ALA A C 1
ATOM 1112 O O . ALA A 1 152 ? 7.082 15.159 3.831 1.00 33.41 152 ALA A O 1
ATOM 1113 N N . ASN A 1 153 ? 7.108 15.753 5.979 1.00 26.86 153 ASN A N 1
ATOM 1114 C CA . ASN A 1 153 ? 8.503 16.155 6.033 1.00 26.86 153 ASN A CA 1
ATOM 1115 C C . ASN A 1 153 ? 9.270 14.960 6.586 1.00 26.86 153 ASN A C 1
ATOM 1117 O O . ASN A 1 153 ? 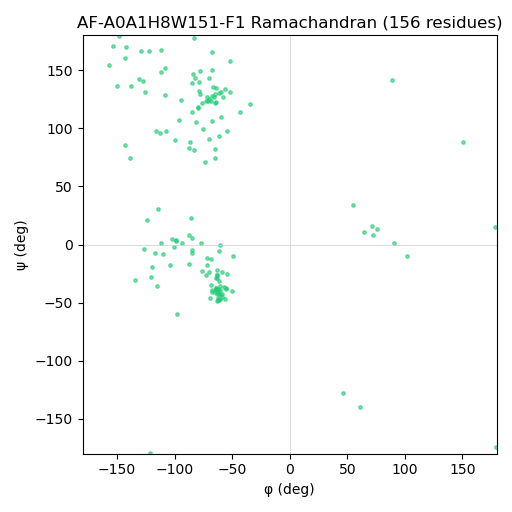9.537 14.868 7.784 1.00 26.86 153 ASN A O 1
ATOM 1121 N N . PHE A 1 154 ? 9.591 14.025 5.697 1.00 29.23 154 PHE A N 1
ATOM 1122 C CA . PHE A 1 154 ? 10.567 12.987 5.975 1.00 29.23 154 PHE A CA 1
ATOM 1123 C C . PHE A 1 154 ? 11.944 13.655 6.017 1.00 29.23 154 PHE A C 1
ATOM 1125 O O . PHE A 1 154 ? 12.590 13.875 4.996 1.00 29.23 154 PHE A O 1
ATOM 1132 N N . ARG A 1 155 ? 12.355 14.084 7.210 1.00 27.17 155 ARG A N 1
ATOM 1133 C CA . ARG A 1 155 ? 13.709 14.565 7.470 1.00 27.17 155 ARG A CA 1
ATOM 1134 C C . ARG A 1 155 ? 14.343 13.610 8.464 1.00 27.17 155 ARG A C 1
ATOM 1136 O O . ARG A 1 155 ? 14.098 13.721 9.661 1.00 27.17 155 ARG A O 1
ATOM 1143 N N . LEU A 1 156 ? 15.130 12.669 7.955 1.00 29.75 156 LEU A N 1
ATOM 1144 C CA . LEU A 1 156 ? 16.017 11.874 8.794 1.00 29.75 156 LEU A CA 1
ATOM 1145 C C . LEU A 1 156 ? 17.270 12.702 9.130 1.00 29.75 156 LEU A C 1
ATOM 1147 O O . LEU A 1 156 ? 17.748 13.453 8.271 1.00 29.75 156 LEU A O 1
ATOM 1151 N N . PRO A 1 157 ? 17.774 12.634 10.374 1.00 30.14 157 PRO A N 1
ATOM 1152 C CA . PRO A 1 157 ? 19.081 13.174 10.712 1.00 30.14 157 PRO A CA 1
ATOM 1153 C C . PRO A 1 157 ? 20.182 12.350 10.027 1.00 30.14 157 PRO A C 1
ATOM 1155 O O . PRO A 1 157 ? 19.992 11.170 9.741 1.00 30.14 157 PRO A O 1
ATOM 1158 N N . PHE A 1 158 ? 21.280 13.048 9.743 1.00 47.78 158 PHE A N 1
ATOM 1159 C CA . PHE A 1 158 ? 22.488 12.612 9.036 1.00 47.78 158 PHE A CA 1
ATOM 1160 C C . PHE A 1 158 ? 23.093 11.304 9.552 1.00 47.78 158 PHE A C 1
ATOM 1162 O O . PHE A 1 158 ? 23.049 11.086 10.785 1.00 47.78 158 PHE A O 1
#

Mean predicted aligned error: 12.03 Å

Secondary structure (DSSP, 8-state):
------S-------STTS-GGGTTSPPPBHHHHHHH--SSGGG---HHHHHHHHHT--GGG-BTTTTB-B-EEEE-----TT-TTPEEE-TTS-EEEEEEEE-GGGGGTTTS--TTT--EEEEEHHHHHHHHHHHHHHHHTT----------------

Solvent-accessible surface area (backbone atoms only — not comparable to full-atom values): 9850 Å² total; per-residue (Å²): 142,82,90,86,88,83,86,83,72,81,76,51,72,46,65,53,91,70,42,80,93,44,74,80,64,84,71,46,29,47,67,58,52,58,73,60,49,68,78,49,80,98,32,49,69,59,64,70,59,53,53,29,54,77,72,66,62,53,77,92,39,46,35,82,92,72,76,37,40,48,39,38,45,57,43,78,59,89,74,62,96,84,43,58,70,39,80,36,51,33,68,84,70,47,85,48,26,29,33,65,51,60,39,79,60,32,74,47,33,94,82,56,71,44,82,92,67,30,29,25,33,25,42,27,41,46,40,57,50,53,56,48,51,54,52,52,50,35,61,75,70,69,58,81,68,79,83,72,74,81,69,85,72,87,72,80,82,133

pLDDT: mean 71.82, std 22.19, range [26.86, 95.0]

Radius of gyration: 17.98 Å; Cα contacts (8 Å, |Δi|>4): 204; chains: 1; bounding box: 44×35×58 Å

Organism: NCBI:txid501024